Protein AF-A0A7J8MB62-F1 (afdb_monomer_lite)

pLDDT: mean 72.18, std 14.29, range [29.86, 90.25]

Secondary structure (DSSP, 8-state):
------HHHHHHHHHHHHHHHHHHHHHHTTS---S-----EEEEEEEE-TT--EEEEEEEEE-S---HHHHHHHHHHHHHHHHHHTT--S--------

InterPro domains:
  IPR002156 Ribonuclease H domain [PF13456] (40-96)

Sequence (98 aa):
MMRILDKKVIADLMTTLWNSWNNRNNFIFRGNEDEAQIDRVGYGVIARDDEGFMLGSGGGFIKKTMSVEEAECHAFEANIKMACQLNINGDVLFESGK

Organism: NCBI:txid34289

Radius of gyration: 15.99 Å; chains: 1; bounding box: 39×28×37 Å

Structure (mmCIF, N/CA/C/O backbone):
data_AF-A0A7J8MB62-F1
#
_entry.id   AF-A0A7J8MB62-F1
#
loop_
_atom_site.group_PDB
_atom_site.id
_atom_site.type_symbol
_atom_site.label_atom_id
_atom_site.label_alt_id
_atom_site.label_comp_id
_atom_site.label_asym_id
_atom_site.label_entity_id
_atom_site.label_seq_id
_atom_site.pdbx_PDB_ins_code
_atom_site.Cartn_x
_atom_site.Cartn_y
_atom_site.Cartn_z
_atom_site.occupancy
_atom_site.B_iso_or_equiv
_atom_site.auth_seq_id
_atom_site.auth_comp_id
_atom_site.auth_asym_id
_atom_site.auth_atom_id
_atom_site.pdbx_PDB_model_num
ATOM 1 N N . MET A 1 1 ? 20.493 -10.996 -4.976 1.00 31.00 1 MET A N 1
ATOM 2 C CA . MET A 1 1 ? 19.625 -12.127 -5.371 1.00 31.00 1 MET A CA 1
ATOM 3 C C . MET A 1 1 ? 18.200 -11.599 -5.406 1.00 31.00 1 MET A C 1
ATOM 5 O O . MET A 1 1 ? 17.638 -11.348 -4.352 1.00 31.00 1 MET A O 1
ATOM 9 N N . MET A 1 2 ? 17.692 -11.300 -6.601 1.00 29.86 2 MET A N 1
ATOM 10 C CA . MET A 1 2 ? 16.425 -10.593 -6.828 1.00 29.86 2 MET A CA 1
ATOM 11 C C . MET A 1 2 ? 15.296 -11.627 -6.904 1.00 29.86 2 MET A C 1
ATOM 13 O O . MET A 1 2 ? 15.354 -12.538 -7.729 1.00 29.86 2 MET A O 1
ATOM 17 N N . ARG A 1 3 ? 14.316 -11.554 -5.997 1.00 45.41 3 ARG A N 1
ATOM 18 C CA . ARG A 1 3 ? 13.130 -12.420 -6.029 1.00 45.41 3 ARG A CA 1
ATOM 19 C C . ARG A 1 3 ? 12.011 -11.636 -6.699 1.00 45.41 3 ARG A C 1
ATOM 21 O O . ARG A 1 3 ? 11.363 -10.831 -6.046 1.00 45.41 3 ARG A O 1
ATOM 28 N N . ILE A 1 4 ? 11.802 -11.883 -7.991 1.00 44.62 4 ILE A N 1
ATOM 29 C CA . ILE A 1 4 ? 10.608 -11.422 -8.705 1.00 44.62 4 ILE A CA 1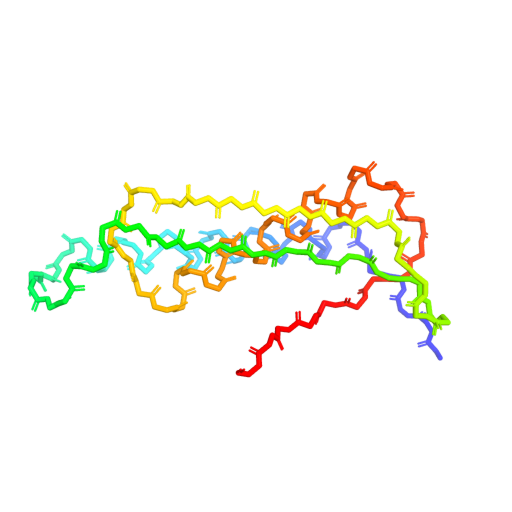
ATOM 30 C C . ILE A 1 4 ? 9.402 -11.994 -7.953 1.00 44.62 4 ILE A C 1
ATOM 32 O O . ILE A 1 4 ? 9.253 -13.216 -7.872 1.00 44.62 4 ILE A O 1
ATOM 36 N N . LEU A 1 5 ? 8.584 -11.131 -7.345 1.00 56.09 5 LEU A N 1
ATOM 37 C CA . LEU A 1 5 ? 7.366 -11.580 -6.681 1.00 56.09 5 LEU A CA 1
ATOM 38 C C . LEU A 1 5 ? 6.354 -12.010 -7.744 1.00 56.09 5 LEU A C 1
ATOM 40 O O . LEU A 1 5 ? 5.855 -11.209 -8.531 1.00 56.09 5 LEU A O 1
ATOM 44 N N . ASP A 1 6 ? 6.076 -13.309 -7.758 1.00 69.06 6 ASP A N 1
ATOM 45 C CA . ASP A 1 6 ? 5.082 -13.921 -8.625 1.00 69.06 6 ASP A CA 1
ATOM 46 C C . ASP A 1 6 ? 3.702 -13.268 -8.409 1.00 69.06 6 ASP A C 1
ATOM 48 O O . ASP A 1 6 ? 3.274 -13.020 -7.278 1.00 69.06 6 ASP A O 1
ATOM 52 N N . LYS A 1 7 ? 2.984 -12.987 -9.504 1.00 67.19 7 LYS A N 1
ATOM 53 C CA . LYS A 1 7 ? 1.670 -12.320 -9.470 1.00 67.19 7 LYS A CA 1
ATOM 54 C C . LYS A 1 7 ? 0.654 -13.062 -8.598 1.00 67.19 7 LYS A C 1
ATOM 56 O O . LYS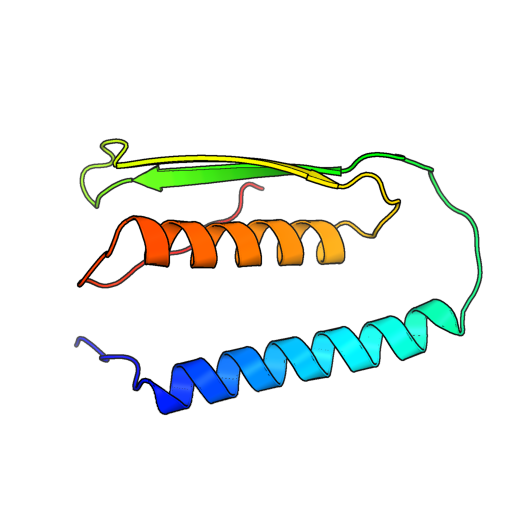 A 1 7 ? -0.201 -12.424 -7.989 1.00 67.19 7 LYS A O 1
ATOM 61 N N . LYS A 1 8 ? 0.751 -14.391 -8.516 1.00 71.56 8 LYS A N 1
ATOM 62 C CA . LYS A 1 8 ? -0.065 -15.233 -7.639 1.00 71.56 8 LYS A CA 1
ATOM 63 C C . LYS A 1 8 ? 0.289 -14.999 -6.175 1.00 71.56 8 LYS A C 1
ATOM 65 O O . LYS A 1 8 ? -0.613 -14.850 -5.370 1.00 71.56 8 LYS A O 1
ATOM 70 N N . VAL A 1 9 ? 1.574 -14.871 -5.842 1.00 65.69 9 VAL A N 1
ATOM 71 C CA . VAL A 1 9 ? 2.025 -14.570 -4.471 1.00 65.69 9 VAL A CA 1
ATOM 72 C C . VAL A 1 9 ? 1.511 -13.204 -4.017 1.00 65.69 9 VAL A C 1
ATOM 74 O O . VAL A 1 9 ? 1.067 -13.066 -2.882 1.00 65.69 9 VAL A O 1
ATOM 77 N N . ILE A 1 10 ? 1.497 -12.210 -4.910 1.00 72.44 10 ILE A N 1
ATOM 78 C CA . ILE A 1 10 ? 0.902 -10.898 -4.620 1.00 72.44 10 ILE A CA 1
ATOM 79 C C . ILE A 1 10 ? -0.617 -11.020 -4.445 1.00 72.44 10 ILE A C 1
ATOM 81 O O . ILE A 1 10 ? -1.161 -10.486 -3.485 1.00 72.44 10 ILE A O 1
ATOM 85 N N . ALA A 1 11 ? -1.314 -11.744 -5.324 1.00 64.19 11 ALA A N 1
ATOM 86 C CA . ALA A 1 11 ? -2.759 -11.945 -5.202 1.00 64.19 11 ALA A CA 1
ATOM 87 C C . ALA A 1 11 ? -3.143 -12.688 -3.909 1.00 64.19 11 ALA A C 1
ATOM 89 O O . ALA A 1 11 ? -4.099 -12.300 -3.237 1.00 64.19 11 ALA A O 1
ATOM 90 N N . ASP A 1 12 ? -2.377 -13.708 -3.526 1.00 68.00 12 ASP A N 1
ATOM 91 C CA . ASP A 1 12 ? -2.570 -14.481 -2.299 1.00 68.00 12 ASP A CA 1
ATOM 92 C C . ASP A 1 12 ? -2.265 -13.628 -1.057 1.00 68.00 12 ASP A C 1
ATOM 94 O O . ASP A 1 12 ? -3.008 -13.680 -0.073 1.00 68.00 12 ASP A O 1
ATOM 98 N N . LEU A 1 13 ? -1.235 -12.774 -1.117 1.00 75.88 13 LEU A N 1
ATOM 99 C CA . LEU A 1 13 ? -0.934 -11.794 -0.072 1.00 75.88 13 LEU A CA 1
ATOM 100 C C . LEU A 1 13 ? -2.090 -10.799 0.089 1.00 75.88 13 LEU A C 1
ATOM 102 O O . LEU A 1 13 ? -2.593 -10.622 1.196 1.00 75.88 13 LEU A O 1
ATOM 106 N N . MET A 1 14 ? -2.572 -10.213 -1.008 1.00 75.50 14 MET A N 1
ATOM 107 C CA . MET A 1 14 ? -3.696 -9.269 -0.988 1.00 75.50 14 MET A CA 1
ATOM 108 C C . MET A 1 14 ? -4.988 -9.931 -0.500 1.00 75.50 14 MET A C 1
ATOM 110 O O . MET A 1 14 ? -5.726 -9.335 0.279 1.00 75.50 14 MET A O 1
ATOM 114 N N . THR A 1 15 ? -5.234 -11.186 -0.879 1.00 67.31 15 THR A N 1
ATOM 115 C CA . THR A 1 15 ? -6.383 -11.972 -0.402 1.00 67.31 15 THR A CA 1
ATOM 116 C C . THR A 1 15 ? -6.274 -12.261 1.095 1.00 67.31 15 THR A C 1
ATOM 118 O O . THR A 1 15 ? -7.256 -12.150 1.827 1.00 67.31 15 THR A O 1
ATOM 121 N N . THR A 1 16 ? -5.075 -12.587 1.581 1.00 70.75 16 THR A N 1
ATOM 122 C CA . THR A 1 16 ? -4.817 -12.834 3.007 1.00 70.75 16 THR A CA 1
ATOM 123 C C . THR A 1 16 ? -4.996 -11.564 3.836 1.00 70.75 16 THR A C 1
ATOM 125 O O . THR A 1 16 ? -5.626 -11.607 4.896 1.00 70.75 16 THR A O 1
ATOM 128 N N . LEU A 1 17 ? -4.504 -10.427 3.338 1.00 69.94 17 LEU A N 1
ATOM 129 C CA . LEU A 1 17 ? -4.696 -9.119 3.962 1.00 69.94 17 LEU A CA 1
ATOM 130 C C . LEU A 1 17 ? -6.181 -8.732 3.979 1.00 69.94 17 LEU A C 1
ATOM 132 O O . LEU A 1 17 ? -6.700 -8.366 5.031 1.00 69.94 17 LEU A O 1
ATOM 136 N N . TRP A 1 18 ? -6.889 -8.912 2.862 1.00 67.81 18 TRP A N 1
ATOM 137 C CA . TRP A 1 18 ? -8.329 -8.661 2.752 1.00 67.81 18 TRP A CA 1
ATOM 138 C C . TRP A 1 18 ? -9.155 -9.514 3.722 1.00 67.81 18 TRP A C 1
ATOM 140 O O . TRP A 1 18 ? -10.033 -9.008 4.422 1.00 67.81 18 TRP A O 1
ATOM 150 N N . ASN A 1 19 ? -8.857 -10.811 3.807 1.00 66.19 19 ASN A N 1
ATOM 151 C CA . ASN A 1 19 ? -9.540 -11.725 4.721 1.00 66.19 19 ASN A CA 1
ATOM 152 C C . ASN A 1 19 ? -9.239 -11.398 6.188 1.00 66.19 19 ASN A C 1
ATOM 154 O O . ASN A 1 19 ? -10.147 -11.438 7.019 1.00 66.19 19 ASN A O 1
ATOM 158 N N . SER A 1 20 ? -7.994 -11.038 6.508 1.00 65.00 20 SER A N 1
ATOM 159 C CA . SER A 1 20 ? -7.614 -10.627 7.865 1.00 65.00 20 SER A CA 1
ATOM 160 C C . SER A 1 20 ? -8.324 -9.334 8.267 1.00 65.00 20 SER A C 1
ATOM 162 O O . SER A 1 20 ? -8.843 -9.239 9.378 1.00 65.00 20 SER A O 1
ATOM 164 N N . TRP A 1 21 ? -8.421 -8.376 7.341 1.00 62.41 21 TRP A N 1
ATOM 165 C CA . TRP A 1 21 ? -9.148 -7.124 7.531 1.00 62.41 21 TRP A CA 1
ATOM 166 C C . TRP A 1 21 ? -10.650 -7.360 7.755 1.00 62.41 21 TRP A C 1
ATOM 168 O O . TRP A 1 21 ? -11.209 -6.879 8.738 1.00 62.41 21 TRP A O 1
ATOM 178 N N . ASN A 1 22 ? -11.299 -8.186 6.927 1.00 63.91 22 ASN A N 1
ATOM 179 C CA . ASN A 1 22 ? -12.719 -8.520 7.098 1.00 63.91 22 ASN A CA 1
ATOM 180 C C . ASN A 1 22 ? -13.014 -9.260 8.409 1.00 63.91 22 ASN A C 1
ATOM 182 O O . ASN A 1 22 ? -14.021 -8.980 9.060 1.00 63.91 22 ASN A O 1
ATOM 186 N N . ASN A 1 23 ? -12.149 -10.189 8.820 1.00 67.94 23 ASN A N 1
ATOM 187 C CA . ASN A 1 23 ? -12.327 -10.925 10.071 1.00 67.94 23 ASN A CA 1
A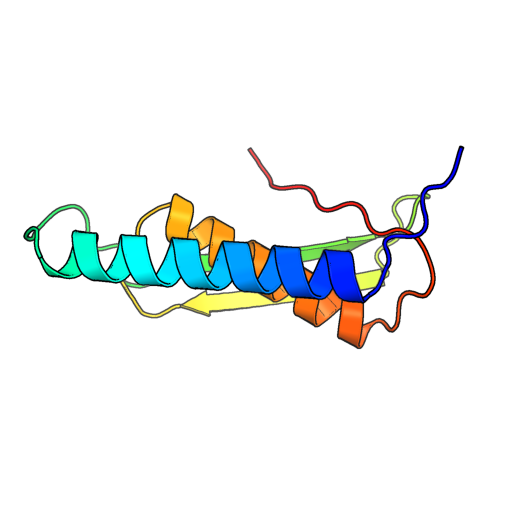TOM 188 C C . ASN A 1 23 ? -12.193 -9.994 11.292 1.00 67.94 23 ASN A C 1
ATOM 190 O O . ASN A 1 23 ? -13.003 -10.052 12.217 1.00 67.94 23 ASN A O 1
ATOM 194 N N . ARG A 1 24 ? -11.229 -9.062 11.255 1.00 56.38 24 ARG A N 1
ATOM 195 C CA . ARG A 1 24 ? -11.018 -8.063 12.313 1.00 56.38 24 ARG A CA 1
ATOM 196 C C . ARG A 1 24 ? -12.165 -7.056 12.396 1.00 56.38 24 ARG A C 1
ATOM 198 O O . ARG A 1 24 ? -12.629 -6.773 13.493 1.00 56.38 24 ARG A O 1
ATOM 205 N N . ASN A 1 25 ? -12.693 -6.606 11.259 1.00 52.00 25 ASN A N 1
ATOM 206 C CA . ASN A 1 25 ? -13.885 -5.760 11.215 1.00 52.00 25 ASN A CA 1
ATOM 207 C C . ASN A 1 25 ? -15.110 -6.472 11.796 1.00 52.00 25 ASN A C 1
ATOM 209 O O . ASN A 1 25 ? -15.817 -5.902 12.618 1.00 52.00 25 ASN A O 1
ATOM 213 N N . ASN A 1 26 ? -15.336 -7.741 11.451 1.00 55.91 26 ASN A N 1
ATOM 214 C CA . ASN A 1 26 ? -16.447 -8.518 12.011 1.00 55.91 26 ASN A CA 1
ATOM 215 C C . ASN A 1 26 ? -16.324 -8.718 13.540 1.00 55.91 26 ASN A C 1
ATOM 217 O O . ASN A 1 26 ? -17.330 -8.860 14.234 1.00 55.91 26 ASN A O 1
ATOM 221 N N . PHE A 1 27 ? -15.097 -8.701 14.073 1.00 51.88 27 PHE A N 1
ATOM 222 C CA . PHE A 1 27 ? -14.818 -8.738 15.510 1.00 51.88 27 PHE A CA 1
ATOM 223 C C . PHE A 1 27 ? -15.030 -7.373 16.191 1.00 51.88 27 PHE A C 1
ATOM 225 O O . PHE A 1 27 ? -15.689 -7.312 17.225 1.00 51.88 27 PHE A O 1
ATOM 232 N N . ILE A 1 28 ? -14.542 -6.281 15.594 1.00 46.16 28 ILE A N 1
ATOM 233 C CA . ILE A 1 28 ? -14.677 -4.910 16.122 1.00 46.16 28 ILE A CA 1
ATOM 234 C C . ILE A 1 28 ? -16.141 -4.446 16.096 1.00 46.16 28 ILE A C 1
ATOM 236 O O . ILE A 1 28 ? -16.627 -3.897 17.077 1.00 46.16 28 ILE A O 1
ATOM 240 N N . PHE A 1 29 ? -16.908 -4.761 15.046 1.00 45.69 29 PHE A N 1
ATOM 241 C CA . PHE A 1 29 ? -18.345 -4.445 14.999 1.00 45.69 29 PHE A CA 1
ATOM 242 C C . PHE A 1 29 ? -19.195 -5.254 16.000 1.00 45.69 29 PHE A C 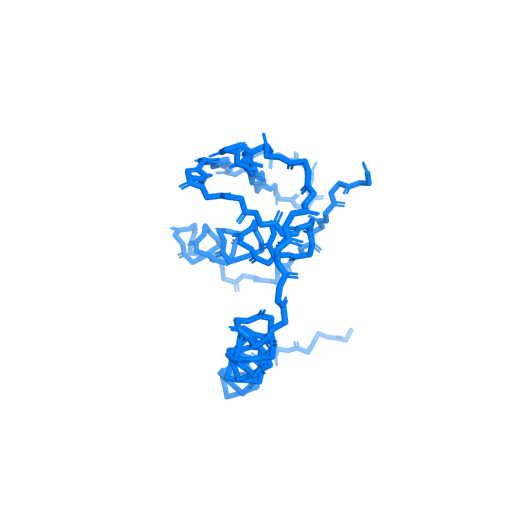1
ATOM 244 O O . PHE A 1 29 ? -20.379 -4.966 16.162 1.00 45.69 29 PHE A O 1
ATOM 251 N N . ARG A 1 30 ? -18.616 -6.259 16.676 1.00 51.06 30 ARG A N 1
ATOM 252 C CA . ARG A 1 30 ? -19.259 -7.008 17.769 1.00 51.06 30 ARG A CA 1
ATOM 253 C C . ARG A 1 30 ? -18.892 -6.506 19.169 1.00 51.06 30 ARG A C 1
ATOM 255 O O . ARG A 1 30 ? -19.516 -6.961 20.124 1.00 51.06 30 ARG A O 1
ATOM 262 N N . GLY A 1 31 ? -17.910 -5.617 19.309 1.00 45.41 31 GLY A N 1
ATOM 263 C CA . GLY A 1 31 ? -17.440 -5.115 20.599 1.00 45.41 31 GLY A CA 1
ATOM 264 C C . GLY A 1 31 ? -17.357 -3.592 20.607 1.00 45.41 31 GLY A C 1
ATOM 265 O O . GLY A 1 31 ? -16.349 -3.058 20.173 1.00 45.41 31 GLY A O 1
ATOM 266 N N . ASN A 1 32 ? -18.438 -2.954 21.067 1.00 51.16 32 ASN A N 1
ATOM 267 C CA . ASN A 1 32 ? -18.562 -1.634 21.714 1.00 51.16 32 ASN A CA 1
ATOM 268 C C . ASN A 1 32 ? -17.386 -0.638 21.618 1.00 51.16 32 ASN A C 1
ATOM 270 O O . ASN A 1 32 ? -16.259 -0.952 21.983 1.00 51.16 32 ASN A O 1
ATOM 274 N N . GLU A 1 33 ? -17.615 0.551 21.049 1.00 61.44 33 GLU A N 1
ATOM 275 C CA . GLU A 1 33 ? -18.135 1.783 21.700 1.00 61.44 33 GLU A CA 1
ATOM 276 C C . GLU A 1 33 ? -17.058 2.548 22.496 1.00 61.44 33 GLU A C 1
ATOM 278 O O . GLU A 1 33 ? -16.477 2.032 23.442 1.00 61.44 33 GLU A O 1
ATOM 283 N N . ASP A 1 34 ? -16.882 3.806 22.077 1.00 54.44 34 ASP A N 1
ATOM 284 C CA . ASP A 1 34 ? -16.301 4.951 22.786 1.00 54.44 34 ASP A CA 1
ATOM 285 C C . ASP A 1 34 ? -14.804 4.945 23.133 1.00 54.44 34 ASP A C 1
ATOM 287 O O . ASP A 1 34 ? -14.413 4.522 24.210 1.00 54.44 34 ASP A O 1
ATOM 291 N N . GLU A 1 35 ? -13.983 5.586 22.283 1.00 46.97 35 GLU A N 1
ATOM 292 C CA . GLU A 1 35 ? -12.908 6.491 22.734 1.00 46.97 35 GLU A CA 1
ATOM 293 C C . GLU A 1 35 ? -12.339 7.358 21.582 1.00 46.97 35 GLU A C 1
ATOM 295 O O . GLU A 1 35 ? -12.082 6.882 20.480 1.00 46.97 35 GLU A O 1
ATOM 300 N N . ALA A 1 36 ? -12.187 8.662 21.863 1.00 45.69 36 ALA A N 1
ATOM 301 C CA . ALA A 1 36 ? -11.578 9.738 21.060 1.00 45.69 36 ALA A CA 1
ATOM 302 C C . ALA A 1 36 ? -11.967 9.827 19.563 1.00 45.69 36 ALA A C 1
ATOM 304 O O . ALA A 1 36 ? -11.263 9.368 18.664 1.00 45.69 36 ALA A O 1
ATOM 305 N N . GLN A 1 37 ? -13.058 10.550 19.288 1.00 50.88 37 GLN A N 1
ATOM 306 C CA . GLN A 1 37 ? -13.500 10.909 17.937 1.00 50.88 37 GLN A CA 1
ATOM 307 C C . GLN A 1 37 ? -12.542 11.907 17.261 1.00 50.88 37 GLN A C 1
ATOM 309 O O . GLN A 1 37 ? -12.741 13.121 17.266 1.00 50.88 37 GLN A O 1
ATOM 314 N N . ILE A 1 38 ? -11.489 11.387 16.630 1.00 54.16 38 ILE A N 1
ATOM 315 C CA . ILE A 1 38 ? -10.929 12.026 15.440 1.00 54.16 38 ILE A CA 1
ATOM 316 C C . ILE A 1 38 ? -11.861 11.636 14.288 1.00 54.16 38 ILE A C 1
ATOM 318 O O . ILE A 1 38 ? -11.745 10.559 13.708 1.00 54.16 38 ILE A O 1
ATOM 322 N N . ASP A 1 39 ? -12.812 12.510 13.958 1.00 68.44 39 ASP A N 1
ATOM 323 C CA . ASP A 1 39 ? -13.813 12.283 12.895 1.00 68.44 39 ASP A CA 1
ATOM 324 C C . ASP A 1 39 ? -13.207 12.199 11.485 1.00 68.44 39 ASP A C 1
ATOM 326 O O . ASP A 1 39 ? -13.905 11.977 10.486 1.00 68.44 39 ASP A O 1
ATOM 330 N N . ARG A 1 40 ? -11.897 12.438 11.373 1.00 72.44 40 ARG A N 1
ATOM 331 C CA . ARG A 1 40 ? -11.193 12.476 10.103 1.00 72.44 40 ARG A CA 1
ATOM 332 C C . ARG A 1 40 ? -9.733 12.067 10.241 1.00 72.44 40 ARG A C 1
ATOM 334 O O . ARG A 1 40 ? -8.931 12.801 10.808 1.00 72.44 40 ARG A O 1
ATOM 341 N N . VAL A 1 41 ? -9.374 10.960 9.609 1.00 82.88 41 VAL A N 1
ATOM 342 C CA . VAL A 1 41 ? -7.988 10.496 9.514 1.00 82.88 41 VAL A CA 1
ATOM 343 C C . VAL A 1 41 ? -7.386 10.969 8.195 1.00 82.88 41 VAL A C 1
ATOM 345 O O . VAL A 1 41 ? -7.990 10.786 7.138 1.00 82.88 41 VAL A O 1
ATOM 348 N N . GLY A 1 42 ? -6.221 11.613 8.249 1.00 83.12 42 GLY A N 1
ATOM 349 C CA . GLY A 1 42 ? -5.446 11.993 7.068 1.00 83.12 42 GLY A CA 1
ATOM 350 C C . GLY A 1 42 ? -4.362 10.964 6.764 1.00 83.12 42 GLY A C 1
ATOM 351 O O . GLY A 1 42 ? -3.753 10.430 7.685 1.00 83.12 42 GLY A O 1
ATOM 352 N N . TYR A 1 43 ? -4.098 10.716 5.484 1.00 84.19 43 TYR A N 1
ATOM 353 C CA . TYR A 1 43 ? -2.955 9.920 5.039 1.00 84.19 43 TYR A CA 1
ATOM 354 C C . TYR A 1 43 ? -2.218 10.631 3.903 1.00 84.19 43 TYR A C 1
ATOM 356 O O . TYR A 1 43 ? -2.811 11.395 3.135 1.00 84.19 43 TYR A O 1
ATOM 364 N N . GLY A 1 44 ? -0.920 10.358 3.797 1.00 84.44 44 GLY A N 1
ATOM 365 C CA . GLY A 1 44 ? -0.045 10.895 2.764 1.00 84.44 44 GLY A CA 1
ATOM 366 C C . GLY A 1 44 ? 0.857 9.807 2.201 1.00 84.44 44 GLY A C 1
ATOM 367 O O . GLY A 1 44 ? 1.286 8.912 2.923 1.00 84.44 44 GLY A O 1
ATOM 368 N N . VAL A 1 45 ? 1.130 9.905 0.906 1.00 85.88 45 VAL A N 1
ATOM 369 C CA . VAL A 1 45 ? 1.996 9.004 0.151 1.00 85.88 45 VAL A CA 1
ATOM 370 C C . VAL A 1 45 ? 3.023 9.842 -0.588 1.00 85.88 45 VAL A C 1
ATOM 372 O O . VAL A 1 45 ? 2.682 10.849 -1.211 1.00 85.88 45 VAL A O 1
ATOM 375 N N . ILE A 1 46 ? 4.280 9.417 -0.544 1.00 87.56 46 ILE A N 1
ATOM 376 C CA . ILE A 1 46 ? 5.364 10.011 -1.321 1.00 87.56 46 ILE A CA 1
ATOM 377 C C . ILE A 1 46 ? 6.073 8.868 -2.034 1.00 87.56 46 ILE A C 1
ATOM 379 O O . ILE A 1 46 ? 6.519 7.923 -1.388 1.00 87.56 46 ILE A O 1
ATOM 383 N N . ALA A 1 47 ? 6.184 8.962 -3.355 1.00 88.31 47 ALA A N 1
ATOM 384 C CA . ALA A 1 47 ? 6.985 8.048 -4.153 1.00 88.31 47 ALA A CA 1
ATOM 385 C C . ALA A 1 47 ? 8.294 8.736 -4.535 1.00 88.31 47 ALA A C 1
ATOM 387 O O . ALA A 1 47 ? 8.289 9.868 -5.031 1.00 88.31 47 ALA A O 1
ATOM 388 N N . ARG A 1 48 ? 9.406 8.042 -4.308 1.00 90.25 48 ARG A N 1
ATOM 389 C CA . ARG A 1 48 ? 10.748 8.472 -4.693 1.00 90.25 48 ARG A CA 1
ATOM 390 C C . ARG A 1 48 ? 11.450 7.361 -5.463 1.00 90.25 48 ARG A C 1
ATOM 392 O O . ARG A 1 48 ? 11.090 6.198 -5.287 1.00 90.25 48 ARG A O 1
ATOM 399 N N . ASP A 1 49 ? 12.400 7.725 -6.314 1.00 87.31 49 ASP A N 1
ATOM 400 C CA . ASP A 1 49 ? 13.361 6.762 -6.851 1.00 87.31 49 ASP A CA 1
ATOM 401 C C . ASP A 1 49 ? 14.448 6.427 -5.814 1.00 87.31 49 ASP A C 1
ATOM 403 O O . ASP A 1 49 ? 14.409 6.884 -4.666 1.00 87.31 49 ASP A O 1
ATOM 407 N N . ASP A 1 50 ? 15.392 5.576 -6.204 1.00 86.62 50 ASP A N 1
ATOM 408 C CA . ASP A 1 50 ? 16.501 5.109 -5.372 1.00 86.62 50 ASP A CA 1
ATOM 409 C C . ASP A 1 50 ? 17.547 6.194 -5.070 1.00 86.62 50 ASP A C 1
ATOM 411 O O . ASP A 1 50 ? 18.238 6.112 -4.054 1.00 86.62 50 ASP A O 1
ATOM 415 N N . GLU A 1 51 ? 17.618 7.241 -5.891 1.00 89.44 51 GLU A N 1
ATOM 416 C CA . GLU A 1 51 ? 18.418 8.446 -5.640 1.00 89.44 51 GLU A CA 1
ATOM 417 C C . GLU A 1 51 ? 17.683 9.469 -4.748 1.00 89.44 51 GLU A C 1
ATOM 419 O O . GLU A 1 51 ? 18.268 10.455 -4.290 1.00 89.44 51 GLU A O 1
ATOM 424 N N . GLY A 1 52 ? 16.407 9.219 -4.439 1.00 86.06 52 GLY A N 1
ATOM 425 C CA . GLY A 1 52 ? 15.577 10.045 -3.568 1.00 86.06 52 GLY A CA 1
ATOM 426 C C . GLY A 1 52 ? 14.820 11.169 -4.282 1.00 86.06 52 GLY A C 1
ATOM 427 O O . GLY A 1 52 ? 14.175 11.978 -3.602 1.00 86.06 52 GLY A O 1
ATOM 428 N N . PHE A 1 53 ? 14.841 11.236 -5.617 1.00 88.50 53 PHE A N 1
ATOM 429 C CA . PHE A 1 53 ? 14.033 12.188 -6.379 1.00 88.50 53 PHE A CA 1
ATOM 430 C C . PHE A 1 53 ? 12.553 11.824 -6.308 1.00 88.50 53 PHE A C 1
ATOM 432 O O . PHE A 1 53 ? 12.167 10.661 -6.366 1.00 88.50 53 PHE A O 1
ATOM 439 N N . MET A 1 54 ? 11.689 12.836 -6.189 1.00 89.94 54 MET A N 1
ATOM 440 C CA . MET A 1 54 ? 10.243 12.623 -6.115 1.00 89.94 54 MET A CA 1
ATOM 441 C C . MET A 1 54 ? 9.666 12.220 -7.473 1.00 89.94 54 MET A C 1
ATOM 443 O O . MET A 1 54 ? 9.710 12.992 -8.428 1.00 89.94 54 MET A O 1
ATOM 447 N N . LEU A 1 55 ? 9.045 11.043 -7.512 1.00 85.81 55 LEU A N 1
ATOM 448 C CA . LEU A 1 55 ? 8.286 10.531 -8.656 1.00 85.81 55 LEU A CA 1
ATOM 449 C C . LEU A 1 55 ? 6.814 10.944 -8.588 1.00 85.81 55 LEU A C 1
ATOM 451 O O . LEU A 1 55 ? 6.138 11.066 -9.607 1.00 85.81 55 LEU A O 1
ATOM 455 N N . GLY A 1 56 ? 6.310 11.177 -7.377 1.00 87.19 56 GLY A N 1
ATOM 456 C CA . GLY A 1 56 ? 4.971 11.693 -7.157 1.00 87.19 56 GLY A CA 1
ATOM 457 C C . GLY A 1 56 ? 4.621 11.781 -5.681 1.00 87.19 56 GLY A C 1
ATOM 458 O O . GLY A 1 56 ? 5.357 11.318 -4.807 1.00 87.19 56 GLY A O 1
ATOM 459 N N . SER A 1 57 ? 3.444 12.324 -5.407 1.00 86.81 57 SER A N 1
ATOM 460 C CA . SER A 1 57 ? 2.829 12.280 -4.088 1.00 86.81 57 SER A CA 1
ATOM 461 C C . SER A 1 57 ? 1.318 12.131 -4.205 1.00 86.81 57 SER A C 1
ATOM 463 O O . SER A 1 57 ? 0.717 12.385 -5.250 1.00 86.81 57 SER A O 1
ATOM 465 N N . GLY A 1 58 ? 0.705 11.695 -3.117 1.00 86.94 58 GLY A N 1
ATOM 466 C CA . GLY A 1 58 ? -0.732 11.559 -2.993 1.00 86.94 58 GLY A CA 1
ATOM 467 C C . GLY A 1 58 ? -1.145 11.726 -1.544 1.00 86.94 58 GLY A C 1
ATOM 468 O O . GLY A 1 58 ? -0.328 11.709 -0.628 1.00 86.94 58 GLY A O 1
ATOM 469 N N . GLY A 1 59 ? -2.433 11.901 -1.322 1.00 85.81 59 GLY A N 1
ATOM 470 C CA . GLY A 1 59 ? -2.956 12.003 0.025 1.00 85.81 59 GLY A CA 1
ATOM 471 C C . GLY A 1 59 ? -4.459 12.114 0.010 1.00 85.81 59 GLY A C 1
ATOM 472 O O . GLY A 1 59 ? -5.083 12.360 -1.025 1.00 85.81 59 GLY A O 1
ATOM 473 N N . GLY A 1 60 ? -5.045 11.912 1.173 1.00 86.12 60 GLY A N 1
ATOM 474 C CA . GLY A 1 60 ? -6.481 11.939 1.313 1.00 86.12 60 GLY A CA 1
ATOM 475 C C . GLY A 1 60 ? -6.896 11.996 2.761 1.00 86.12 60 GLY A C 1
ATOM 476 O O . GLY A 1 60 ? -6.084 11.989 3.685 1.00 86.12 60 GLY A O 1
ATOM 477 N N . PHE A 1 61 ? -8.206 12.072 2.936 1.00 85.62 61 PHE A N 1
ATOM 478 C CA . PHE A 1 61 ? -8.802 12.045 4.250 1.00 85.62 61 PHE A CA 1
ATOM 479 C C . PHE A 1 61 ? -9.988 11.105 4.263 1.00 85.62 61 PHE A C 1
ATOM 481 O O . PHE A 1 61 ? -10.841 11.161 3.374 1.00 85.62 61 PHE A O 1
ATOM 488 N N . ILE A 1 62 ? -10.081 10.321 5.323 1.00 84.50 62 ILE A N 1
ATOM 489 C CA . ILE A 1 62 ? -11.171 9.391 5.554 1.00 84.50 62 ILE A CA 1
ATOM 490 C C . ILE A 1 62 ? -12.042 9.981 6.652 1.00 84.50 62 ILE A C 1
ATOM 492 O O . ILE A 1 62 ? -11.572 10.216 7.761 1.00 84.50 62 ILE A O 1
ATOM 496 N N . LYS A 1 63 ? -13.304 10.277 6.326 1.00 79.50 63 LYS A N 1
ATOM 497 C CA . LYS A 1 63 ? -14.297 10.822 7.265 1.00 79.50 63 LYS A CA 1
ATOM 498 C C . LYS A 1 63 ? -14.949 9.688 8.056 1.00 79.50 63 LYS A C 1
ATOM 500 O O . LYS A 1 63 ? -16.108 9.351 7.825 1.00 79.50 63 LYS A O 1
ATOM 505 N N . LYS A 1 64 ? -14.154 9.031 8.892 1.00 77.81 64 LYS A N 1
ATOM 506 C CA . LYS A 1 64 ? -14.571 7.935 9.762 1.00 77.81 64 LYS A CA 1
ATOM 507 C C . LYS A 1 64 ? -13.582 7.861 10.920 1.00 77.81 64 LYS A C 1
ATOM 509 O O . LYS A 1 64 ? -12.378 7.948 10.686 1.00 77.81 64 LYS A O 1
ATOM 514 N N . THR A 1 65 ? -14.085 7.646 12.128 1.00 75.25 65 THR A N 1
ATOM 515 C CA . THR A 1 65 ? -13.257 7.228 13.260 1.00 75.25 65 THR A CA 1
ATOM 516 C C . THR A 1 65 ? -12.767 5.801 13.017 1.00 75.25 65 THR A C 1
ATOM 518 O O . THR A 1 65 ? -13.538 4.929 12.605 1.00 75.25 65 THR A O 1
ATOM 521 N N . MET A 1 66 ? -11.476 5.576 13.217 1.00 75.56 66 MET A N 1
ATOM 522 C CA . MET A 1 66 ? -10.825 4.283 13.023 1.00 75.56 66 MET A CA 1
ATOM 523 C C . MET A 1 66 ? -9.575 4.204 13.895 1.00 75.56 66 MET A C 1
ATOM 525 O O . MET A 1 66 ? -9.067 5.239 14.334 1.00 75.56 66 MET A O 1
ATOM 529 N N . SER A 1 67 ? -9.081 2.994 14.137 1.00 76.06 67 SER A N 1
ATOM 530 C CA . SER A 1 67 ? -7.829 2.796 14.867 1.00 76.06 67 SER A CA 1
ATOM 531 C C . SER A 1 67 ? -6.615 3.269 14.051 1.00 76.06 67 SER A C 1
ATOM 533 O O . SER A 1 67 ? -6.691 3.452 12.832 1.00 76.06 67 SER A O 1
ATOM 535 N N . VAL A 1 68 ? -5.469 3.456 14.715 1.00 71.12 68 VAL A N 1
ATOM 536 C CA . VAL A 1 68 ? -4.203 3.802 14.039 1.00 71.12 68 VAL A CA 1
ATOM 537 C C . VAL A 1 68 ? -3.814 2.710 13.040 1.00 71.12 68 VAL A C 1
ATOM 539 O O . VAL A 1 68 ? -3.398 3.005 11.926 1.00 71.12 68 VAL A O 1
ATOM 542 N N . GLU A 1 69 ? -4.034 1.445 13.386 1.00 74.62 69 GLU A N 1
ATOM 543 C CA . GLU A 1 69 ? -3.741 0.312 12.508 1.00 74.62 69 GLU A CA 1
ATOM 544 C C . GLU A 1 69 ? -4.643 0.301 11.265 1.00 74.62 69 GLU A C 1
ATOM 546 O O . GLU A 1 69 ? -4.188 -0.017 10.164 1.00 74.62 69 GLU A O 1
ATOM 551 N N . GLU A 1 70 ? -5.923 0.661 11.410 1.00 74.44 70 GLU A N 1
ATOM 552 C CA . GLU A 1 70 ? -6.832 0.828 10.270 1.00 74.44 70 GLU A CA 1
ATOM 553 C C . GLU A 1 70 ? -6.385 1.985 9.362 1.00 74.44 70 GLU A C 1
ATOM 555 O O . GLU A 1 70 ? -6.395 1.851 8.134 1.00 74.44 70 GLU A O 1
ATOM 560 N N . ALA A 1 71 ? -5.940 3.096 9.954 1.00 77.50 71 ALA A N 1
ATOM 561 C CA . ALA A 1 71 ? -5.394 4.240 9.230 1.00 77.50 71 ALA A CA 1
ATOM 562 C C . ALA A 1 71 ? -4.141 3.870 8.420 1.00 77.50 71 ALA A C 1
ATOM 564 O O . ALA A 1 71 ? -4.037 4.218 7.240 1.00 77.50 71 ALA A O 1
ATOM 565 N N . GLU A 1 72 ? -3.215 3.125 9.025 1.00 77.88 72 GLU A N 1
ATOM 566 C CA . GLU A 1 72 ? -1.999 2.641 8.366 1.00 77.88 72 GLU A CA 1
ATOM 567 C C . GLU A 1 72 ? -2.316 1.690 7.208 1.00 77.88 72 GLU A C 1
ATOM 569 O O . GLU A 1 72 ? -1.713 1.798 6.138 1.00 77.88 72 GLU A O 1
ATOM 574 N N . CYS A 1 73 ? -3.310 0.808 7.366 1.00 79.44 73 CYS A N 1
ATOM 575 C CA . CYS A 1 73 ? -3.755 -0.076 6.288 1.00 79.44 73 CYS A CA 1
ATOM 576 C C . CYS A 1 73 ? -4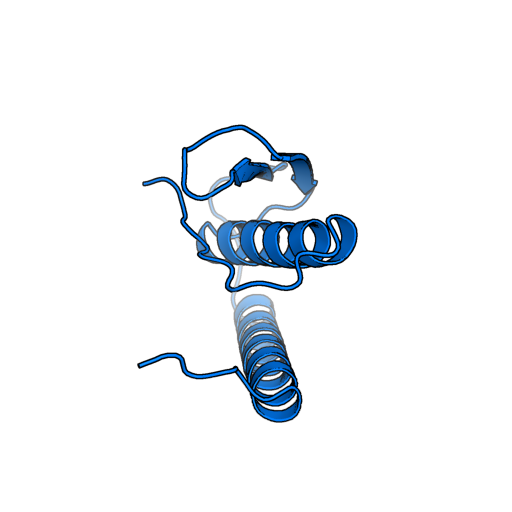.308 0.713 5.092 1.00 79.44 73 CYS A C 1
ATOM 578 O O . CYS A 1 73 ? -4.009 0.385 3.943 1.00 79.44 73 CYS A O 1
ATOM 580 N N . HIS A 1 74 ? -5.074 1.776 5.344 1.00 82.31 74 HIS A N 1
ATOM 581 C CA . HIS A 1 74 ? -5.564 2.651 4.280 1.00 82.31 74 HIS A CA 1
ATOM 582 C C . HIS A 1 74 ? -4.444 3.438 3.592 1.00 82.31 74 HIS A C 1
ATOM 584 O O . HIS A 1 74 ? -4.449 3.562 2.364 1.00 82.31 74 HIS A O 1
ATOM 590 N N . ALA A 1 75 ? -3.471 3.942 4.354 1.00 80.31 75 ALA A N 1
ATOM 591 C CA . ALA A 1 75 ? -2.290 4.588 3.789 1.00 80.31 75 ALA A CA 1
ATOM 592 C C . ALA A 1 75 ? -1.507 3.610 2.895 1.00 80.31 75 ALA A C 1
ATOM 594 O O . ALA A 1 75 ? -1.135 3.951 1.773 1.00 80.31 75 ALA A O 1
ATOM 595 N N . PHE A 1 76 ? -1.342 2.362 3.336 1.00 83.25 76 PHE A N 1
ATOM 596 C CA . PHE A 1 76 ? -0.681 1.320 2.556 1.00 83.25 76 PHE A CA 1
ATOM 597 C C . PHE A 1 76 ? -1.442 0.962 1.269 1.00 83.25 76 PHE A C 1
ATOM 599 O O . PHE A 1 76 ? -0.839 0.853 0.201 1.00 83.25 76 PHE A O 1
ATOM 606 N N . GLU A 1 77 ? -2.771 0.847 1.323 1.00 83.94 77 GLU A N 1
ATOM 607 C CA . GLU A 1 77 ? -3.599 0.645 0.128 1.00 83.94 77 GLU A CA 1
ATOM 608 C C . GLU A 1 77 ? -3.419 1.792 -0.885 1.00 83.94 77 GLU A C 1
ATOM 610 O O . GLU A 1 77 ? -3.296 1.557 -2.093 1.00 83.94 77 GLU A O 1
ATOM 615 N N . ALA A 1 78 ? -3.362 3.038 -0.403 1.00 83.62 78 ALA A N 1
ATOM 616 C CA . ALA A 1 78 ? -3.084 4.201 -1.239 1.00 83.62 78 ALA A CA 1
ATOM 617 C C . ALA A 1 78 ? -1.679 4.141 -1.864 1.00 83.62 78 ALA A C 1
ATOM 619 O O . ALA A 1 78 ? -1.536 4.470 -3.045 1.00 83.62 78 ALA A O 1
ATOM 620 N N . ASN A 1 79 ? -0.674 3.653 -1.126 1.00 82.81 79 ASN A N 1
ATOM 621 C CA . ASN A 1 79 ? 0.676 3.438 -1.653 1.00 82.81 79 ASN A CA 1
ATOM 622 C C . ASN A 1 79 ? 0.674 2.450 -2.830 1.00 82.81 79 ASN A C 1
ATOM 624 O O . ASN A 1 79 ? 1.292 2.720 -3.860 1.00 82.81 79 ASN A O 1
ATOM 628 N N . ILE A 1 80 ? -0.055 1.333 -2.717 1.00 83.31 80 ILE A N 1
ATOM 629 C CA . ILE A 1 80 ? -0.167 0.334 -3.794 1.00 83.31 80 ILE A CA 1
ATOM 630 C C . ILE A 1 80 ? -0.840 0.944 -5.026 1.00 83.31 80 ILE A C 1
ATOM 632 O O . ILE A 1 80 ? -0.329 0.817 -6.139 1.00 83.31 80 ILE A O 1
ATOM 636 N N . LYS A 1 81 ? -1.968 1.642 -4.838 1.00 85.31 81 LYS A N 1
ATOM 637 C CA . LYS A 1 81 ? -2.687 2.309 -5.937 1.00 85.31 81 LYS A CA 1
ATOM 638 C C . LYS A 1 81 ? -1.783 3.288 -6.682 1.00 85.31 81 LYS A C 1
ATOM 640 O O . LYS A 1 81 ? -1.786 3.303 -7.911 1.00 85.31 81 LYS A O 1
ATOM 645 N N . MET A 1 82 ? -0.990 4.063 -5.948 1.00 82.56 82 MET A N 1
ATOM 646 C CA . MET A 1 82 ? -0.045 5.009 -6.526 1.00 82.56 82 MET A CA 1
ATOM 647 C C . MET A 1 82 ? 1.086 4.310 -7.288 1.00 82.56 82 MET A C 1
ATOM 649 O O . MET A 1 82 ? 1.387 4.706 -8.411 1.00 82.56 82 MET A O 1
ATOM 653 N N . ALA A 1 83 ? 1.668 3.241 -6.738 1.00 80.88 83 ALA A N 1
ATOM 654 C CA . ALA A 1 83 ? 2.686 2.453 -7.434 1.00 80.88 83 ALA A CA 1
ATOM 655 C C . ALA A 1 83 ? 2.155 1.880 -8.763 1.00 80.88 83 ALA A C 1
ATOM 657 O O . ALA A 1 83 ? 2.842 1.941 -9.785 1.00 80.88 83 ALA A O 1
ATOM 658 N N 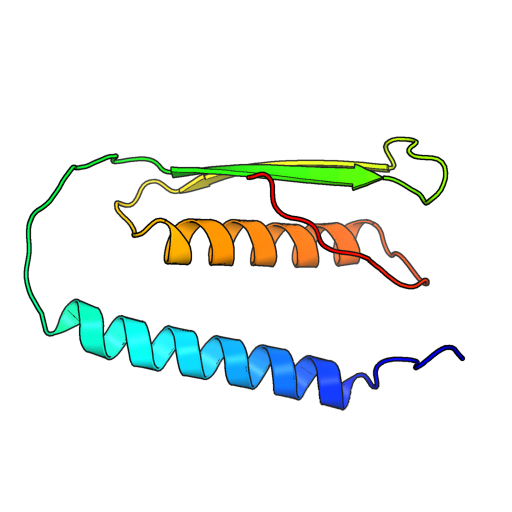. CYS A 1 84 ? 0.904 1.402 -8.779 1.00 82.88 84 CYS A N 1
ATOM 659 C CA . CYS A 1 84 ? 0.238 0.966 -10.007 1.00 82.88 84 CYS A CA 1
ATOM 660 C C . CYS A 1 84 ? 0.024 2.118 -11.004 1.00 82.88 84 CYS A C 1
ATOM 662 O O . CYS A 1 84 ? 0.242 1.928 -12.197 1.00 82.88 84 CYS A O 1
ATOM 664 N N . GLN A 1 85 ? -0.381 3.306 -10.539 1.00 86.00 85 GLN A N 1
ATOM 665 C CA . GLN A 1 85 ? -0.575 4.486 -11.396 1.00 86.00 85 GLN A CA 1
ATOM 666 C C . GLN A 1 85 ? 0.729 4.988 -12.019 1.00 86.00 85 GLN A C 1
ATOM 668 O O . GLN A 1 85 ? 0.734 5.397 -13.178 1.00 86.00 85 GLN A O 1
ATOM 673 N N . LEU A 1 86 ? 1.828 4.932 -11.268 1.00 83.00 86 LEU A N 1
ATOM 674 C CA . LEU A 1 86 ? 3.160 5.291 -11.752 1.00 83.00 86 LEU A CA 1
ATOM 675 C C . LEU A 1 86 ? 3.750 4.248 -12.713 1.00 83.00 86 LEU A C 1
ATOM 677 O O . LEU A 1 86 ? 4.795 4.502 -13.307 1.00 83.00 86 LEU A O 1
ATOM 681 N N . ASN A 1 87 ? 3.086 3.098 -12.888 1.00 84.56 87 ASN A N 1
ATOM 682 C CA . ASN A 1 87 ? 3.512 2.013 -13.770 1.00 84.56 87 ASN A CA 1
ATOM 683 C C . ASN A 1 87 ? 4.977 1.598 -13.524 1.00 84.56 87 ASN A C 1
ATOM 685 O O . ASN A 1 87 ? 5.761 1.415 -14.459 1.00 84.56 87 ASN A O 1
ATOM 689 N N . ILE A 1 88 ? 5.356 1.503 -12.244 1.00 77.12 88 ILE A N 1
ATOM 690 C CA . ILE A 1 88 ? 6.714 1.143 -11.835 1.00 77.12 88 ILE A CA 1
ATOM 691 C C . ILE A 1 88 ? 6.953 -0.324 -12.209 1.00 77.12 88 ILE A C 1
ATOM 693 O O . ILE A 1 88 ? 6.300 -1.225 -11.690 1.00 77.12 88 ILE A O 1
ATOM 697 N N . ASN A 1 89 ? 7.895 -0.556 -13.124 1.00 76.31 89 ASN A N 1
ATOM 698 C CA . ASN A 1 89 ? 8.250 -1.894 -13.613 1.00 76.31 89 ASN A CA 1
ATOM 699 C C . ASN A 1 89 ? 9.351 -2.580 -12.777 1.00 76.31 89 ASN A C 1
ATOM 701 O O . ASN A 1 89 ? 9.739 -3.704 -13.092 1.00 76.31 89 ASN A O 1
ATOM 705 N N . GLY A 1 90 ? 9.883 -1.892 -11.762 1.00 74.56 90 GLY A N 1
ATOM 706 C CA . GLY A 1 90 ? 10.937 -2.372 -10.865 1.00 74.56 90 GLY A CA 1
ATOM 707 C C . GLY A 1 90 ? 10.427 -2.736 -9.470 1.00 74.56 90 GLY A C 1
ATOM 708 O O . GLY A 1 90 ? 9.225 -2.713 -9.202 1.00 74.56 90 GLY A O 1
ATOM 709 N N . ASP A 1 91 ? 11.359 -3.060 -8.578 1.00 79.75 91 ASP A N 1
ATOM 710 C CA . ASP A 1 91 ? 11.049 -3.329 -7.175 1.00 79.75 91 ASP A CA 1
ATOM 711 C C . ASP A 1 91 ? 10.572 -2.043 -6.475 1.00 79.75 91 ASP A C 1
ATOM 713 O O . ASP A 1 91 ? 11.086 -0.953 -6.729 1.00 79.75 91 ASP A O 1
ATOM 717 N N . VAL A 1 92 ? 9.590 -2.170 -5.578 1.00 77.06 92 VAL A N 1
ATOM 718 C CA . VAL A 1 92 ? 9.035 -1.052 -4.800 1.00 77.06 92 VAL A CA 1
ATOM 719 C C . VAL A 1 92 ? 9.241 -1.329 -3.315 1.00 77.06 92 VAL A C 1
ATOM 721 O O . VAL A 1 92 ? 8.810 -2.366 -2.808 1.00 77.06 92 VAL A O 1
ATOM 724 N N . LEU A 1 93 ? 9.879 -0.389 -2.616 1.00 81.38 93 LEU A N 1
ATOM 725 C CA . LEU A 1 93 ? 10.008 -0.397 -1.162 1.00 81.38 93 LEU A CA 1
ATOM 726 C C . LEU A 1 93 ? 8.919 0.491 -0.551 1.00 81.38 93 LEU A C 1
ATOM 728 O O . LEU A 1 93 ? 8.779 1.654 -0.922 1.00 81.38 93 LEU A O 1
ATOM 732 N N . PHE A 1 94 ? 8.157 -0.059 0.392 1.00 80.25 94 PHE A N 1
ATOM 733 C CA . PHE A 1 94 ? 7.150 0.685 1.143 1.00 80.25 94 PHE A CA 1
ATOM 734 C C . PHE A 1 94 ? 7.661 0.970 2.552 1.00 80.25 94 PHE A C 1
ATOM 736 O O . PHE A 1 94 ? 8.048 0.051 3.271 1.00 80.25 94 PHE A O 1
ATOM 743 N N . GLU A 1 95 ? 7.612 2.238 2.949 1.00 77.50 95 GLU A N 1
ATOM 744 C CA . GLU A 1 95 ? 8.019 2.708 4.272 1.00 77.50 95 GLU A CA 1
ATOM 745 C C . GLU A 1 95 ? 6.867 3.487 4.915 1.00 77.50 95 GLU A C 1
ATOM 747 O O . GLU A 1 95 ? 6.139 4.210 4.229 1.00 77.50 95 GLU A O 1
ATOM 752 N N . SER A 1 96 ? 6.700 3.350 6.231 1.00 77.19 96 SER A N 1
ATOM 753 C CA . SER A 1 96 ? 5.822 4.206 7.030 1.00 77.19 96 SER A CA 1
ATOM 754 C C . SER A 1 96 ? 6.652 5.173 7.875 1.00 77.19 96 SER A C 1
ATOM 756 O O . SER A 1 96 ? 7.768 4.863 8.300 1.00 77.19 96 SER A O 1
ATOM 758 N N . GLY A 1 97 ? 6.115 6.374 8.101 1.00 67.00 97 GLY A N 1
ATOM 759 C CA . GLY A 1 97 ? 6.671 7.298 9.087 1.00 67.00 97 GLY A CA 1
ATOM 760 C C . GLY A 1 97 ? 6.472 6.748 10.501 1.00 67.00 97 GLY A C 1
ATOM 761 O O . GLY A 1 97 ? 5.462 6.100 10.763 1.00 67.00 97 GLY A O 1
ATOM 762 N N . LYS A 1 98 ? 7.444 6.989 11.384 1.00 50.50 98 LYS A N 1
ATOM 763 C CA . LYS A 1 98 ? 7.292 6.762 12.828 1.00 50.50 98 LYS A CA 1
ATOM 764 C C . LYS A 1 98 ? 6.517 7.893 13.487 1.00 50.50 98 LYS A C 1
ATOM 766 O O . LYS A 1 98 ? 6.663 9.041 13.009 1.00 50.50 98 LYS A O 1
#

Foldseek 3Di:
DDDDQDPVNVVVVVVVVVVVVVVVVVVVVVDDDDDDDPQKDKEKAFDADPVGHTPDIDIDMDRHDDDPVVSVVVNVVVNVVVCVVSVDPDDDDDDDDD